Protein AF-A0A5P0JLD0-F1 (afdb_monomer_lite)

Structure (mmCIF, N/CA/C/O backbone):
data_AF-A0A5P0JLD0-F1
#
_entry.id   AF-A0A5P0JLD0-F1
#
loop_
_atom_site.group_PDB
_atom_site.id
_atom_site.type_symbol
_atom_site.label_atom_id
_atom_site.label_alt_id
_atom_site.label_comp_id
_atom_site.label_asym_id
_atom_site.label_entity_id
_atom_site.label_seq_id
_atom_site.pdbx_PDB_ins_code
_atom_site.Cartn_x
_atom_site.Cartn_y
_atom_site.Cartn_z
_atom_site.occupancy
_atom_site.B_iso_or_equiv
_atom_site.auth_seq_id
_atom_site.auth_comp_id
_atom_site.auth_asym_id
_atom_site.auth_atom_id
_atom_site.pdbx_PDB_model_num
ATOM 1 N N . PRO A 1 1 ? -20.109 -8.676 16.505 1.00 53.91 1 PRO A N 1
ATOM 2 C CA . PRO A 1 1 ? -20.838 -9.311 15.376 1.00 53.91 1 PRO A CA 1
ATOM 3 C C . PRO A 1 1 ? -20.136 -9.001 14.039 1.00 53.91 1 PRO A C 1
ATOM 5 O O . PRO A 1 1 ? -19.511 -7.952 13.950 1.00 53.91 1 PRO A O 1
ATOM 8 N N . ASN A 1 2 ? -20.223 -9.902 13.047 1.00 63.25 2 ASN A N 1
ATOM 9 C CA . ASN A 1 2 ? -19.545 -9.870 11.729 1.00 63.25 2 ASN A CA 1
ATOM 10 C C . ASN A 1 2 ? -18.059 -10.296 11.652 1.00 63.25 2 ASN A C 1
ATOM 12 O O . ASN A 1 2 ? -17.361 -9.911 10.720 1.00 63.25 2 ASN A O 1
ATOM 16 N N . LEU A 1 3 ? -17.576 -11.166 12.550 1.00 79.81 3 LEU A N 1
ATOM 17 C CA . LEU A 1 3 ? -16.223 -11.746 12.441 1.00 79.81 3 LEU A CA 1
ATOM 18 C C . LEU A 1 3 ? -16.033 -12.534 11.129 1.00 79.81 3 LEU A C 1
ATOM 20 O O . LEU A 1 3 ? -15.032 -12.358 10.447 1.00 79.81 3 LEU A O 1
ATOM 24 N N . THR A 1 4 ? -17.021 -13.338 10.727 1.00 89.19 4 THR A N 1
ATOM 25 C CA . THR A 1 4 ? -17.003 -14.077 9.452 1.00 89.19 4 THR A CA 1
ATOM 26 C C . THR A 1 4 ? -16.931 -13.148 8.241 1.00 89.19 4 THR A C 1
ATOM 28 O O . THR A 1 4 ? -16.183 -13.414 7.305 1.00 89.19 4 THR A O 1
ATOM 31 N N . LEU A 1 5 ? -17.664 -12.030 8.270 1.00 86.19 5 LEU A N 1
ATOM 32 C CA . LEU A 1 5 ? -17.615 -11.019 7.214 1.00 86.19 5 LEU A CA 1
ATOM 33 C C . LEU A 1 5 ? -16.246 -10.325 7.179 1.00 86.19 5 LEU A C 1
ATOM 35 O O . LEU A 1 5 ? -15.689 -10.142 6.102 1.00 86.19 5 LEU A O 1
ATOM 39 N N . ALA A 1 6 ?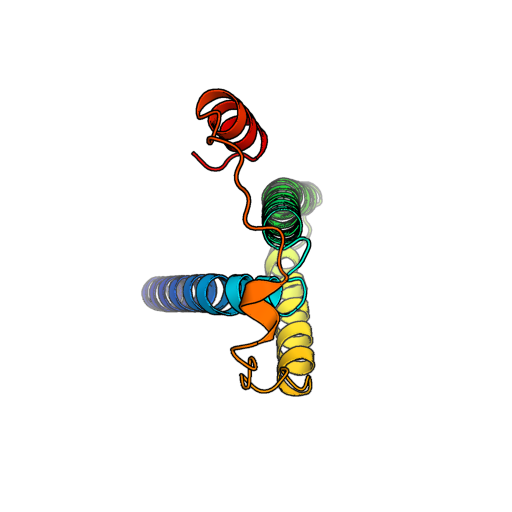 -15.676 -9.992 8.342 1.00 86.62 6 ALA A N 1
ATOM 40 C CA . ALA A 1 6 ? -14.334 -9.422 8.438 1.00 86.62 6 ALA A CA 1
ATOM 41 C C . ALA A 1 6 ? -13.263 -10.384 7.897 1.00 86.62 6 ALA A C 1
ATOM 43 O O . ALA A 1 6 ? -12.391 -9.957 7.146 1.00 86.62 6 ALA A O 1
ATOM 44 N N . TYR A 1 7 ? -13.364 -11.682 8.203 1.00 89.56 7 TYR A N 1
ATOM 45 C CA . TYR A 1 7 ? -12.486 -12.705 7.630 1.00 89.56 7 TYR A CA 1
ATOM 46 C C . TYR A 1 7 ? -12.635 -12.814 6.112 1.00 89.56 7 TYR A C 1
ATOM 48 O O . TYR A 1 7 ? -11.630 -12.833 5.407 1.00 89.56 7 TYR A O 1
ATOM 56 N N . GLY A 1 8 ? -13.869 -12.842 5.599 1.00 91.25 8 GLY A N 1
ATOM 57 C CA . GLY A 1 8 ? -14.116 -12.867 4.156 1.00 91.25 8 GLY A CA 1
ATOM 58 C C . GLY A 1 8 ? -13.500 -11.657 3.448 1.00 91.25 8 GLY A C 1
ATOM 59 O O . GLY A 1 8 ? -12.806 -11.810 2.447 1.00 91.25 8 GLY A O 1
ATOM 60 N N . LEU A 1 9 ? -13.674 -10.460 4.015 1.00 88.06 9 LEU A N 1
ATOM 61 C CA . LEU A 1 9 ? -13.065 -9.235 3.496 1.00 88.06 9 LEU A CA 1
ATOM 62 C C . LEU A 1 9 ? -11.533 -9.277 3.559 1.00 88.06 9 LEU A C 1
ATOM 64 O O . LEU A 1 9 ? -10.888 -8.889 2.590 1.00 88.06 9 LEU A O 1
ATOM 68 N N . ALA A 1 10 ? -10.947 -9.783 4.647 1.00 89.06 10 ALA A N 1
ATOM 69 C CA . ALA A 1 10 ? -9.497 -9.919 4.776 1.00 89.06 10 ALA A CA 1
ATOM 70 C C . ALA A 1 10 ? -8.906 -10.849 3.702 1.00 89.06 10 ALA A C 1
ATOM 72 O O . ALA A 1 10 ? -7.881 -10.520 3.106 1.00 89.06 10 ALA A O 1
ATOM 73 N N . VAL A 1 11 ? -9.578 -11.966 3.397 1.00 93.38 11 VAL A N 1
ATOM 74 C CA . VAL A 1 11 ? -9.179 -12.870 2.304 1.00 93.38 11 VAL A CA 1
ATOM 75 C C . VAL A 1 11 ? -9.268 -12.164 0.951 1.00 93.38 11 VAL A C 1
ATOM 77 O O . VAL A 1 11 ? -8.312 -12.214 0.179 1.00 93.38 11 VAL A O 1
ATOM 80 N N . CYS A 1 12 ? -10.366 -11.456 0.671 1.00 90.69 12 CYS A N 1
ATOM 81 C CA . CYS A 1 12 ? -10.517 -10.695 -0.574 1.00 90.69 12 CYS A CA 1
ATOM 82 C C . CYS A 1 12 ? -9.432 -9.623 -0.739 1.00 90.69 12 CYS A C 1
ATOM 84 O O . CYS A 1 12 ? -8.879 -9.477 -1.827 1.00 90.69 12 CYS A O 1
ATOM 86 N N . VAL A 1 13 ? -9.099 -8.899 0.335 1.00 88.94 13 VAL A N 1
ATOM 87 C CA . VAL A 1 13 ? -8.009 -7.912 0.338 1.00 88.94 13 VAL A CA 1
ATOM 88 C C . VA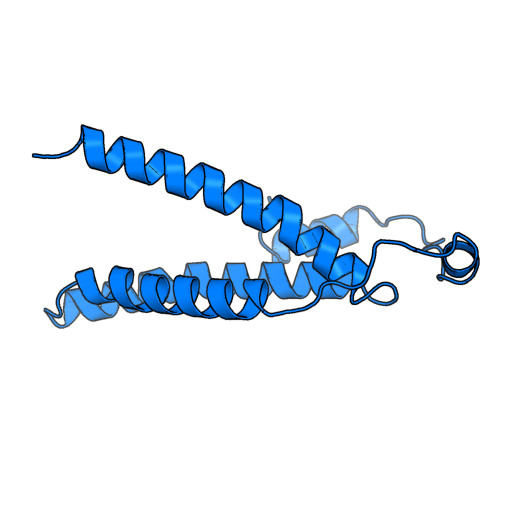L A 1 13 ? -6.665 -8.588 0.068 1.00 88.94 13 VAL A C 1
ATOM 90 O O . VAL A 1 13 ? -5.888 -8.075 -0.733 1.00 88.94 13 VAL A O 1
ATOM 93 N N . GLY A 1 14 ? -6.407 -9.756 0.664 1.00 89.00 14 GLY A N 1
ATOM 94 C CA . GLY A 1 14 ? -5.201 -10.542 0.389 1.00 89.00 14 GLY A CA 1
ATOM 95 C C . GLY A 1 14 ? -5.077 -10.928 -1.087 1.00 89.00 14 GLY A C 1
ATOM 96 O O . GLY A 1 14 ? -4.046 -10.671 -1.704 1.00 89.00 14 GLY A O 1
ATOM 97 N N . ILE A 1 15 ? -6.154 -11.460 -1.676 1.00 92.50 15 ILE A N 1
ATOM 98 C CA . ILE A 1 15 ? -6.204 -11.826 -3.102 1.00 92.50 15 ILE A CA 1
ATOM 99 C C . ILE A 1 15 ? -5.970 -10.595 -3.989 1.00 92.50 15 ILE A C 1
ATOM 101 O O . ILE A 1 15 ? -5.183 -10.658 -4.934 1.00 92.50 15 ILE A O 1
ATOM 105 N N . ALA A 1 16 ? -6.622 -9.471 -3.682 1.00 88.81 16 ALA A N 1
ATOM 106 C CA . ALA A 1 16 ? -6.471 -8.235 -4.442 1.00 88.81 16 ALA A CA 1
ATOM 107 C C . ALA A 1 16 ? -5.036 -7.692 -4.385 1.00 88.81 16 ALA A C 1
ATOM 109 O O . ALA A 1 16 ? -4.507 -7.269 -5.411 1.00 88.81 16 ALA A O 1
ATOM 110 N N . ASN A 1 17 ? -4.392 -7.746 -3.215 1.00 88.81 17 ASN A N 1
ATOM 111 C CA . ASN A 1 17 ? -3.019 -7.276 -3.054 1.00 88.81 17 ASN A CA 1
ATOM 112 C C . ASN A 1 17 ? -2.039 -8.136 -3.869 1.00 88.81 17 ASN A C 1
ATOM 114 O O . ASN A 1 17 ? -1.229 -7.609 -4.625 1.00 88.81 17 ASN A O 1
ATOM 118 N N . SER A 1 18 ? -2.195 -9.465 -3.828 1.00 88.88 18 SER A N 1
ATOM 119 C CA . SER A 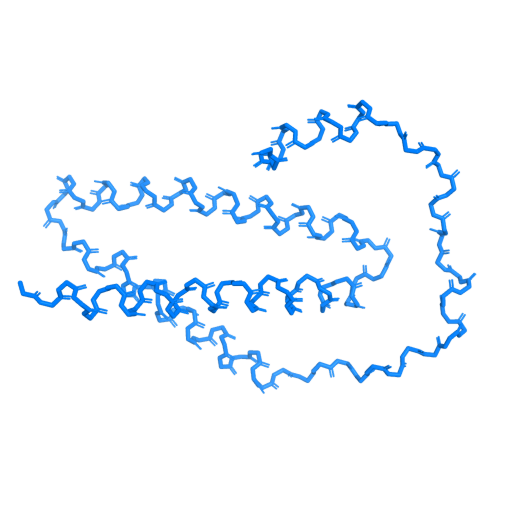1 18 ? -1.397 -10.374 -4.661 1.00 88.88 18 SER A CA 1
ATOM 120 C C . SER A 1 18 ? -1.609 -10.147 -6.159 1.00 88.88 18 SER A C 1
ATOM 122 O O . SER A 1 18 ? -0.642 -10.174 -6.921 1.00 88.88 18 SER A O 1
ATOM 124 N N . ALA A 1 19 ? -2.849 -9.913 -6.598 1.00 86.94 19 ALA A N 1
ATOM 125 C CA . ALA A 1 19 ? -3.146 -9.614 -7.998 1.00 86.94 19 ALA A CA 1
ATOM 126 C C . ALA A 1 19 ? -2.502 -8.291 -8.449 1.00 86.94 19 ALA A C 1
ATOM 128 O O . ALA A 1 19 ? -1.950 -8.223 -9.548 1.00 86.94 19 ALA A O 1
ATOM 129 N N . LEU A 1 20 ? -2.532 -7.264 -7.594 1.00 87.50 20 LEU A N 1
ATOM 130 C CA . LEU A 1 20 ? -1.933 -5.960 -7.872 1.00 87.50 20 LEU A CA 1
ATOM 131 C C . LEU A 1 20 ? -0.410 -6.048 -7.960 1.00 87.50 20 LEU A C 1
ATOM 133 O O . LEU A 1 20 ? 0.152 -5.538 -8.923 1.00 87.50 20 LEU A O 1
ATOM 137 N N . ASP A 1 21 ? 0.252 -6.729 -7.026 1.00 87.06 21 ASP A N 1
ATOM 138 C CA . ASP A 1 21 ? 1.702 -6.935 -7.096 1.00 87.06 21 ASP A CA 1
ATOM 139 C C . ASP A 1 21 ? 2.079 -7.760 -8.340 1.00 87.06 21 ASP A C 1
ATOM 141 O O . ASP A 1 21 ? 2.994 -7.405 -9.083 1.00 87.06 21 ASP A O 1
ATOM 145 N N . THR A 1 22 ? 1.322 -8.823 -8.635 1.00 85.25 22 THR A N 1
ATOM 146 C CA . THR A 1 22 ? 1.604 -9.705 -9.781 1.00 85.25 22 THR A CA 1
ATOM 147 C C . THR A 1 22 ? 1.421 -9.002 -11.125 1.00 85.25 22 THR A C 1
ATOM 149 O O . THR A 1 22 ? 2.201 -9.248 -12.037 1.00 85.25 22 THR A O 1
ATOM 152 N N . GLY A 1 23 ? 0.412 -8.139 -11.279 1.00 83.19 23 GLY A N 1
ATOM 153 C CA . GLY A 1 23 ? 0.180 -7.399 -12.526 1.00 83.19 23 GLY A CA 1
ATOM 154 C C . GLY A 1 23 ? 0.958 -6.082 -12.618 1.00 83.19 23 GLY A C 1
ATOM 155 O O . GLY A 1 23 ? 1.397 -5.687 -13.697 1.00 83.19 23 GLY A O 1
ATOM 156 N N . GLY A 1 24 ? 1.151 -5.404 -11.487 1.00 84.06 24 GLY A N 1
ATOM 157 C CA . GLY A 1 24 ? 1.728 -4.065 -11.407 1.00 84.06 24 GLY A CA 1
ATOM 158 C C . GLY A 1 24 ? 3.229 -4.039 -11.666 1.00 84.06 24 GLY A C 1
ATOM 159 O O . GLY A 1 24 ? 3.688 -3.198 -12.441 1.00 84.06 24 GLY A O 1
ATOM 160 N N . TYR A 1 25 ? 4.003 -4.964 -11.080 1.00 84.44 25 TYR A N 1
ATOM 161 C CA . TYR A 1 25 ? 5.451 -4.983 -11.314 1.00 84.44 25 TYR A CA 1
ATOM 162 C C . TYR A 1 25 ? 5.803 -5.303 -12.775 1.00 84.44 25 TYR A C 1
ATOM 164 O O . TYR A 1 25 ? 6.573 -4.533 -13.344 1.00 84.44 25 TYR A O 1
ATOM 172 N N . PRO A 1 26 ? 5.244 -6.338 -13.437 1.00 84.19 26 PRO A N 1
ATOM 173 C CA . PRO A 1 26 ? 5.544 -6.600 -14.846 1.00 84.19 26 PRO A CA 1
ATOM 174 C C . PRO A 1 26 ? 5.147 -5.448 -15.769 1.00 84.19 26 PRO A C 1
ATOM 176 O O . PRO A 1 26 ? 5.947 -5.054 -16.612 1.00 84.19 26 PRO A O 1
ATOM 179 N N . ALA A 1 27 ? 3.970 -4.847 -15.563 1.00 82.12 27 ALA A N 1
ATOM 180 C CA . ALA A 1 27 ? 3.543 -3.689 -16.347 1.00 82.12 27 ALA A CA 1
ATOM 181 C C . ALA A 1 27 ? 4.505 -2.497 -16.175 1.00 82.12 27 ALA A C 1
ATOM 183 O O . ALA A 1 27 ? 4.816 -1.798 -17.140 1.00 82.12 27 ALA A O 1
ATOM 184 N N . LEU A 1 28 ? 5.032 -2.284 -14.964 1.00 82.06 28 LEU A N 1
ATOM 185 C CA . LEU A 1 28 ? 6.041 -1.257 -14.703 1.00 82.06 28 LEU A CA 1
ATOM 186 C C . LEU A 1 28 ? 7.368 -1.571 -15.407 1.00 82.06 28 LEU A C 1
ATOM 188 O O . LEU A 1 28 ? 7.976 -0.676 -15.995 1.00 82.06 28 LEU A O 1
ATOM 192 N N . MET A 1 29 ? 7.810 -2.831 -15.362 1.00 81.44 29 MET A N 1
ATOM 193 C CA . MET A 1 29 ? 9.024 -3.277 -16.050 1.00 81.44 29 MET A CA 1
ATOM 194 C C . MET A 1 29 ? 8.909 -3.107 -17.572 1.00 81.44 29 MET A C 1
ATOM 196 O O . MET A 1 29 ? 9.886 -2.725 -18.213 1.00 81.44 29 MET A O 1
ATOM 200 N N . GLU A 1 30 ? 7.718 -3.334 -18.132 1.00 78.25 30 GLU A N 1
ATOM 201 C CA . GLU A 1 30 ? 7.413 -3.124 -19.552 1.00 78.25 30 GLU A CA 1
ATOM 202 C C . GLU A 1 30 ? 7.388 -1.633 -19.926 1.00 78.25 30 GLU A C 1
ATOM 204 O O . GLU A 1 30 ? 7.912 -1.248 -20.970 1.00 78.25 30 GLU A O 1
ATOM 209 N N . CYS A 1 31 ? 6.864 -0.767 -19.052 1.00 77.12 31 CYS A N 1
ATOM 210 C CA . CYS A 1 31 ? 6.893 0.685 -19.259 1.00 77.12 31 CYS A CA 1
ATOM 211 C C . CYS A 1 31 ? 8.310 1.283 -19.154 1.00 77.12 31 CYS A C 1
ATOM 213 O O . CYS A 1 31 ? 8.595 2.302 -19.786 1.00 77.12 31 CYS A O 1
ATOM 215 N N . PHE A 1 32 ? 9.204 0.669 -18.367 1.00 79.31 32 PHE A N 1
ATOM 216 C CA . PHE A 1 32 ? 10.557 1.172 -18.094 1.00 79.31 32 PHE A CA 1
ATOM 217 C C . PHE A 1 32 ? 11.660 0.124 -18.359 1.00 79.31 32 PHE A C 1
ATOM 219 O O . PHE A 1 32 ? 12.425 -0.208 -17.450 1.00 79.31 32 PHE A O 1
ATOM 226 N N . PRO A 1 33 ? 11.849 -0.358 -19.602 1.00 71.12 33 PRO A N 1
ATOM 227 C CA . PRO A 1 33 ? 12.745 -1.485 -19.886 1.00 71.12 33 PRO A CA 1
ATOM 228 C C . PRO A 1 33 ? 14.230 -1.178 -19.619 1.00 71.12 33 PRO A C 1
ATOM 230 O O . PRO A 1 33 ? 14.978 -2.051 -19.187 1.00 71.12 33 PRO A O 1
ATOM 233 N N . LYS A 1 34 ? 14.668 0.077 -19.801 1.00 71.31 34 LYS A N 1
ATOM 234 C CA . LYS A 1 34 ? 16.059 0.507 -19.545 1.00 71.31 34 LYS A CA 1
ATOM 235 C C . LYS A 1 34 ? 16.390 0.707 -18.058 1.00 71.31 34 LYS A C 1
ATOM 237 O O . LYS A 1 34 ? 17.563 0.756 -17.708 1.00 71.31 34 LYS A O 1
ATOM 242 N N . ALA A 1 35 ? 15.381 0.842 -17.196 1.00 75.81 35 ALA A N 1
ATOM 243 C CA . ALA A 1 35 ? 15.540 1.139 -15.767 1.00 75.81 35 ALA A CA 1
ATOM 244 C C . ALA A 1 35 ? 14.596 0.295 -14.888 1.00 75.81 35 ALA A C 1
ATOM 246 O O . ALA A 1 35 ? 14.176 0.725 -13.814 1.00 75.81 35 ALA A O 1
ATOM 247 N N . SER A 1 36 ? 14.266 -0.913 -15.351 1.00 75.75 36 SER A N 1
ATOM 248 C CA . SER A 1 36 ? 13.251 -1.793 -14.760 1.00 75.75 36 SER A CA 1
ATOM 249 C C . SER A 1 36 ? 13.542 -2.119 -13.286 1.00 75.75 36 SER A C 1
ATOM 251 O O . SER A 1 36 ? 12.676 -1.949 -12.426 1.00 75.75 36 SER A O 1
ATOM 253 N N . GLY A 1 37 ? 14.794 -2.461 -12.954 1.00 76.12 37 GLY A N 1
ATOM 254 C CA . GLY A 1 37 ? 15.204 -2.728 -11.570 1.00 76.12 37 GLY A CA 1
ATOM 255 C C . GLY A 1 37 ? 15.051 -1.513 -10.648 1.00 76.12 37 GLY A C 1
ATOM 256 O O . GLY A 1 37 ? 14.499 -1.627 -9.556 1.00 76.12 37 GLY A O 1
ATOM 257 N N . SER A 1 38 ? 15.472 -0.327 -11.099 1.00 78.81 38 SER A N 1
ATOM 258 C CA . SER A 1 38 ? 15.362 0.912 -10.318 1.00 78.81 38 SER A CA 1
ATOM 259 C C . SER A 1 38 ? 13.910 1.342 -10.102 1.00 78.81 38 SER A C 1
ATOM 261 O O . SER A 1 38 ? 13.569 1.788 -9.008 1.00 78.81 38 SER A O 1
ATOM 263 N N . ALA A 1 39 ? 13.045 1.176 -11.109 1.00 81.69 39 ALA A N 1
ATOM 264 C CA . ALA A 1 39 ? 11.622 1.498 -11.006 1.00 81.69 39 ALA A CA 1
ATOM 265 C C . ALA A 1 39 ? 10.916 0.620 -9.959 1.00 81.69 39 ALA A C 1
ATOM 267 O O . ALA A 1 39 ? 10.167 1.127 -9.125 1.00 81.69 39 ALA A O 1
ATOM 268 N N . VAL A 1 40 ? 11.206 -0.683 -9.942 1.00 84.25 40 VAL A N 1
ATOM 269 C CA . VAL A 1 40 ? 10.631 -1.616 -8.959 1.00 84.25 40 VAL A CA 1
ATOM 270 C C . VAL A 1 40 ? 11.130 -1.329 -7.545 1.00 84.25 40 VAL A C 1
ATOM 272 O O . VAL A 1 40 ? 10.334 -1.320 -6.606 1.00 84.25 40 VAL A O 1
ATOM 275 N N . ILE A 1 41 ? 12.426 -1.052 -7.380 1.00 86.12 41 ILE A N 1
ATOM 276 C CA . ILE A 1 41 ? 13.001 -0.674 -6.082 1.00 86.12 41 ILE A CA 1
ATOM 277 C C . ILE A 1 41 ? 12.356 0.616 -5.558 1.00 86.12 41 ILE A C 1
ATOM 279 O O . ILE A 1 41 ? 11.984 0.680 -4.387 1.00 86.12 41 ILE A O 1
ATOM 283 N N . LEU A 1 42 ? 12.158 1.619 -6.421 1.00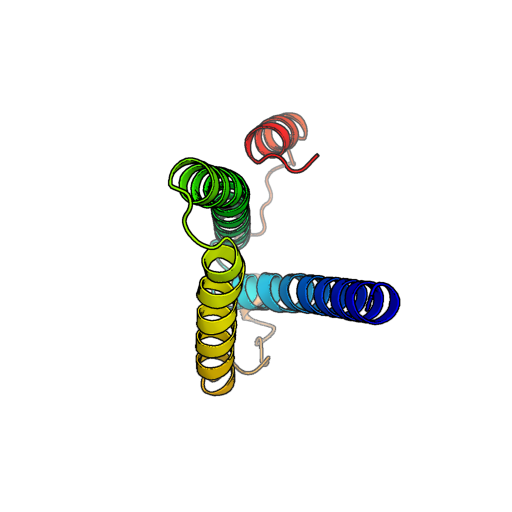 87.75 42 LEU A N 1
ATOM 284 C CA . LEU A 1 42 ? 11.481 2.864 -6.055 1.00 87.75 42 LEU A CA 1
ATOM 285 C C . LEU A 1 42 ? 10.042 2.607 -5.590 1.00 87.75 42 LEU A C 1
ATOM 287 O O . LEU A 1 42 ? 9.640 3.126 -4.551 1.00 87.75 42 LEU A O 1
ATOM 291 N N . VAL A 1 43 ? 9.276 1.785 -6.316 1.00 88.50 43 VAL A N 1
ATOM 292 C CA . VAL A 1 43 ? 7.903 1.435 -5.917 1.00 88.50 43 VAL A CA 1
ATOM 293 C C . VAL A 1 43 ? 7.892 0.727 -4.566 1.00 88.50 43 VAL A C 1
ATOM 295 O O . VAL A 1 43 ? 7.132 1.128 -3.688 1.00 88.50 43 VAL A O 1
ATOM 298 N N . LYS A 1 44 ? 8.779 -0.249 -4.341 1.00 87.38 44 LYS A N 1
ATOM 299 C CA . LYS A 1 44 ? 8.899 -0.914 -3.034 1.00 87.38 44 LYS A CA 1
ATOM 300 C C . LYS A 1 44 ? 9.276 0.059 -1.917 1.00 87.38 44 LYS A C 1
ATOM 302 O O . LYS A 1 44 ? 8.716 -0.025 -0.829 1.00 87.38 44 LYS A O 1
ATOM 307 N N . ALA A 1 45 ? 10.164 1.016 -2.185 1.00 90.06 45 ALA A N 1
ATOM 308 C CA . ALA A 1 45 ? 10.518 2.058 -1.225 1.00 90.06 45 ALA A CA 1
ATOM 309 C C . ALA A 1 45 ? 9.320 2.957 -0.882 1.00 90.06 45 ALA A C 1
ATOM 311 O O . ALA A 1 45 ? 9.112 3.282 0.284 1.00 90.06 45 ALA A O 1
ATOM 312 N N . MET A 1 46 ? 8.498 3.318 -1.873 1.00 88.31 46 MET A N 1
ATOM 313 C CA . MET A 1 46 ? 7.280 4.107 -1.659 1.00 88.31 46 MET A CA 1
ATOM 314 C C . MET A 1 46 ? 6.207 3.324 -0.896 1.00 88.31 46 MET A C 1
ATOM 316 O O . MET A 1 46 ? 5.585 3.876 0.011 1.00 88.31 46 MET A O 1
ATOM 320 N N . VAL A 1 47 ? 6.024 2.035 -1.199 1.00 89.50 47 VAL A N 1
ATOM 321 C CA . VAL A 1 47 ? 5.151 1.142 -0.416 1.00 89.50 47 VAL A CA 1
ATOM 322 C C . VAL A 1 47 ? 5.651 1.065 1.025 1.00 89.50 47 VAL A C 1
ATOM 324 O O . VAL A 1 47 ? 4.859 1.220 1.954 1.00 89.50 47 VAL A O 1
ATOM 327 N N . SER A 1 48 ? 6.968 0.920 1.213 1.00 88.31 48 SER A N 1
ATOM 328 C CA . SER A 1 48 ? 7.589 0.879 2.537 1.00 88.31 48 SER A CA 1
ATOM 329 C C . SER A 1 48 ? 7.396 2.181 3.325 1.00 88.31 48 SER A C 1
ATOM 331 O O . SER A 1 48 ? 7.063 2.185 4.510 1.00 88.31 48 SER A O 1
ATOM 333 N N . PHE A 1 49 ? 7.516 3.316 2.644 1.00 90.31 49 PHE A N 1
ATOM 334 C CA . PHE A 1 49 ? 7.228 4.618 3.229 1.00 90.31 49 PHE A CA 1
ATOM 335 C C . PHE A 1 49 ? 5.750 4.744 3.635 1.00 90.31 49 PHE A C 1
ATOM 337 O O . PHE A 1 49 ? 5.444 5.193 4.741 1.00 90.31 49 PHE A O 1
ATOM 344 N N . GLY A 1 50 ? 4.830 4.281 2.783 1.00 88.69 50 GLY A N 1
ATOM 345 C CA . GLY A 1 50 ? 3.394 4.268 3.055 1.00 88.69 50 GLY A CA 1
ATOM 346 C C . GLY A 1 50 ? 3.011 3.416 4.268 1.00 88.69 50 GLY A C 1
ATOM 347 O O . GLY A 1 50 ? 2.263 3.892 5.123 1.00 88.69 50 GLY A O 1
ATOM 348 N N . GLN A 1 51 ? 3.557 2.200 4.398 1.00 88.94 51 GLN A N 1
ATOM 349 C CA . GLN A 1 51 ? 3.288 1.330 5.558 1.00 88.94 51 GLN A CA 1
ATOM 350 C C . GLN A 1 51 ? 3.825 1.898 6.874 1.00 88.94 51 GLN A C 1
ATOM 352 O O . GLN A 1 51 ? 3.268 1.593 7.921 1.00 88.94 51 GLN A O 1
ATOM 357 N N . MET A 1 52 ? 4.875 2.724 6.845 1.00 90.31 52 MET A N 1
ATOM 358 C CA . MET A 1 52 ? 5.375 3.412 8.038 1.00 90.31 52 MET A CA 1
ATOM 359 C C . MET A 1 52 ? 4.515 4.637 8.365 1.00 90.31 52 MET A C 1
ATOM 361 O O . MET A 1 52 ? 4.187 4.890 9.523 1.00 90.31 52 MET A O 1
ATOM 365 N N . PHE A 1 53 ? 4.124 5.396 7.341 1.00 89.81 53 PHE A N 1
ATOM 366 C CA . PHE A 1 53 ? 3.337 6.615 7.502 1.00 89.81 53 PHE A CA 1
ATOM 367 C C . PHE A 1 53 ? 1.902 6.341 7.968 1.00 89.81 53 PHE A C 1
ATOM 369 O O . PHE A 1 53 ? 1.374 7.052 8.823 1.00 89.81 53 PHE A O 1
ATOM 376 N N . TYR A 1 54 ? 1.281 5.282 7.451 1.00 87.88 54 TYR A N 1
ATOM 377 C CA . TYR A 1 54 ? -0.097 4.914 7.761 1.00 87.88 54 TYR A CA 1
ATOM 378 C C . TYR A 1 54 ? -0.384 4.712 9.265 1.00 87.88 54 TYR A C 1
ATOM 380 O O . TYR A 1 54 ? -1.288 5.374 9.781 1.00 87.88 54 TYR A O 1
ATOM 388 N N . PRO A 1 55 ? 0.358 3.876 10.021 1.00 88.50 55 PRO A N 1
ATOM 389 C CA . PRO A 1 55 ? 0.125 3.694 11.451 1.00 88.50 55 PRO A CA 1
ATOM 390 C C . PRO A 1 55 ? 0.401 4.968 12.255 1.00 88.50 55 PRO A C 1
ATOM 392 O O . PRO A 1 55 ? -0.295 5.209 13.239 1.00 88.50 55 PRO A O 1
ATOM 395 N N . MET A 1 56 ? 1.346 5.817 11.831 1.00 89.38 56 MET A N 1
ATOM 396 C CA . MET A 1 56 ? 1.555 7.126 12.462 1.00 89.38 56 MET A CA 1
ATOM 397 C C . MET A 1 56 ? 0.324 8.026 12.297 1.00 89.38 56 MET A C 1
ATOM 399 O O . MET A 1 56 ? -0.128 8.632 13.269 1.00 89.38 56 MET A O 1
ATOM 403 N N . LEU A 1 57 ? -0.258 8.063 11.095 1.00 88.12 57 LEU A N 1
ATOM 404 C CA . LEU A 1 57 ? -1.465 8.836 10.810 1.00 88.12 57 LEU A CA 1
ATOM 405 C C . LEU A 1 57 ? -2.670 8.311 11.602 1.00 88.12 57 LEU A C 1
ATOM 407 O O . LEU A 1 57 ? -3.348 9.089 12.268 1.00 88.12 57 LEU A O 1
ATOM 411 N N . VAL A 1 58 ? -2.902 6.996 11.605 1.00 88.12 58 VAL A N 1
ATOM 412 C CA . VAL A 1 58 ? -4.000 6.381 12.372 1.00 88.12 58 VAL A CA 1
ATOM 413 C C . VAL A 1 58 ? -3.824 6.602 13.879 1.00 88.12 58 VAL A C 1
ATOM 415 O O . VAL A 1 58 ? -4.792 6.930 14.567 1.00 88.12 58 VAL A O 1
ATOM 418 N N . SER A 1 59 ? -2.596 6.489 14.394 1.00 88.00 59 SER A N 1
ATOM 419 C CA . SER A 1 59 ? -2.280 6.753 15.803 1.00 88.00 59 SER A CA 1
ATOM 420 C C . SER A 1 59 ? -2.574 8.206 16.190 1.00 88.00 59 SER A C 1
ATOM 422 O O . SER A 1 59 ? -3.234 8.462 17.198 1.00 88.00 59 SER A O 1
ATOM 424 N N . TYR A 1 60 ? -2.190 9.169 15.346 1.00 87.56 60 TYR A N 1
ATOM 425 C CA . TYR A 1 60 ? -2.523 10.579 15.554 1.00 87.56 60 TYR A CA 1
ATOM 426 C C . TYR A 1 60 ? -4.040 10.818 15.600 1.00 87.56 60 TYR A C 1
ATOM 428 O O . TYR A 1 60 ? -4.525 11.558 16.458 1.00 87.56 60 TYR A O 1
ATOM 436 N N . MET A 1 61 ? -4.814 10.174 14.723 1.00 86.56 61 MET A N 1
ATOM 437 C CA . MET A 1 61 ? -6.278 10.299 14.727 1.00 86.56 61 MET A CA 1
ATOM 438 C C . MET A 1 61 ? -6.896 9.758 16.018 1.00 86.56 61 MET A C 1
ATOM 440 O O . MET A 1 61 ? -7.789 10.394 16.578 1.00 86.56 61 MET A O 1
ATOM 444 N N . LEU A 1 62 ? -6.379 8.633 16.521 1.00 86.88 62 LEU A N 1
ATOM 445 C CA . LEU A 1 62 ? -6.829 8.033 17.775 1.00 86.88 62 LEU A CA 1
ATOM 446 C C . LEU A 1 62 ? -6.573 8.959 18.977 1.00 86.88 62 LEU A C 1
ATOM 448 O O . LEU A 1 62 ? -7.466 9.145 19.802 1.00 86.88 62 LEU A O 1
ATOM 452 N N . LEU A 1 63 ? -5.393 9.588 19.050 1.00 87.56 63 LEU A N 1
ATOM 453 C CA . LEU A 1 63 ? -5.025 10.512 20.135 1.00 87.56 63 LEU A CA 1
ATOM 454 C C . LEU A 1 63 ? -5.882 11.787 20.163 1.00 87.56 63 LEU A C 1
ATOM 456 O O . LEU A 1 63 ? -6.141 12.335 21.232 1.00 87.56 63 LEU A O 1
ATOM 460 N N . ASN A 1 64 ? -6.354 12.243 19.003 1.00 86.50 64 ASN A N 1
ATOM 461 C CA . ASN A 1 64 ? -7.201 13.431 18.883 1.00 86.50 64 ASN A CA 1
ATOM 462 C C . ASN A 1 64 ? -8.709 13.119 18.970 1.00 86.50 64 ASN A C 1
ATOM 464 O O . ASN A 1 64 ? -9.524 13.988 18.667 1.00 86.50 64 ASN A O 1
ATOM 468 N N . ASN A 1 65 ? -9.100 11.900 19.374 1.00 81.94 65 ASN A N 1
ATOM 469 C CA . ASN A 1 65 ? -10.496 11.426 19.397 1.00 81.94 65 ASN A CA 1
ATOM 470 C C . ASN A 1 65 ? -11.220 11.545 18.037 1.00 81.94 65 ASN A C 1
ATOM 472 O O . ASN A 1 65 ? -12.447 11.639 17.972 1.00 81.94 65 ASN A O 1
ATOM 476 N N . ILE A 1 66 ? -10.471 11.525 16.932 1.00 81.31 66 ILE A N 1
ATOM 477 C CA . ILE A 1 66 ? -11.026 11.518 15.578 1.00 81.31 66 ILE A CA 1
ATOM 478 C C . ILE A 1 66 ? -11.444 10.084 15.241 1.00 81.31 66 ILE A C 1
ATOM 480 O O . ILE A 1 66 ? -10.779 9.114 15.605 1.00 81.31 66 ILE A O 1
ATOM 484 N N . TRP A 1 67 ? -12.556 9.929 14.524 1.00 85.44 67 TRP A N 1
ATOM 485 C CA . TRP A 1 67 ? -13.054 8.610 14.144 1.00 85.44 67 TRP A CA 1
ATOM 486 C C . TRP A 1 67 ? -12.049 7.852 13.257 1.00 85.44 67 TRP A C 1
ATOM 488 O O . TRP A 1 67 ? -11.728 8.279 12.149 1.00 85.44 67 TRP A O 1
ATOM 498 N N . TYR A 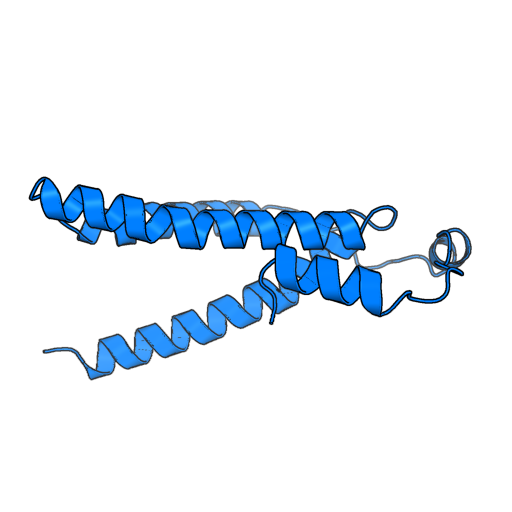1 68 ? -11.588 6.685 13.717 1.00 77.50 68 TYR A N 1
ATOM 499 C CA . TYR A 1 68 ? -10.591 5.859 13.017 1.00 77.50 68 TYR A CA 1
ATOM 500 C C . TYR A 1 68 ? -11.041 5.394 11.622 1.00 77.50 68 TYR A C 1
ATOM 502 O O . TYR A 1 68 ? -10.206 5.063 10.781 1.00 77.50 68 TYR A O 1
ATOM 510 N N . GLY A 1 69 ? -12.352 5.388 11.352 1.00 81.25 69 GLY A N 1
ATOM 511 C CA . GLY A 1 69 ? -12.912 4.987 10.061 1.00 81.25 69 GLY A CA 1
ATOM 512 C C . GLY A 1 69 ? -12.418 5.840 8.891 1.00 81.25 69 GLY A C 1
ATOM 513 O O . GLY A 1 69 ? -12.288 5.328 7.782 1.00 81.25 69 GLY A O 1
ATOM 514 N N . TYR A 1 70 ? -12.037 7.098 9.128 1.00 82.44 70 TYR A N 1
ATOM 515 C CA . TYR A 1 70 ? -11.419 7.946 8.103 1.00 82.44 70 TYR A CA 1
ATOM 516 C C . TYR A 1 70 ? -10.086 7.383 7.589 1.00 82.44 70 TYR A C 1
ATOM 518 O O . TYR A 1 70 ? -9.808 7.492 6.395 1.00 82.44 70 TYR A O 1
ATOM 526 N N . GLY A 1 71 ? -9.307 6.722 8.453 1.00 83.38 71 GLY A N 1
ATOM 527 C CA . GLY A 1 71 ? -8.067 6.049 8.064 1.00 83.38 71 GLY A CA 1
ATOM 528 C C . GLY A 1 71 ? -8.295 4.910 7.070 1.00 83.38 71 GLY A C 1
ATOM 529 O O . GLY A 1 71 ? -7.417 4.633 6.270 1.00 83.38 71 GLY A O 1
ATOM 530 N N . LEU A 1 72 ? -9.488 4.307 7.052 1.00 83.12 72 LEU A N 1
ATOM 531 C CA . LEU A 1 72 ? -9.853 3.238 6.119 1.00 83.12 72 LEU A CA 1
ATOM 532 C C . LEU A 1 72 ? -10.599 3.765 4.879 1.00 83.12 72 LEU A C 1
ATOM 534 O O . LEU A 1 72 ? -10.347 3.315 3.763 1.00 83.12 72 LEU A O 1
ATOM 538 N N . ILE A 1 73 ? -11.495 4.742 5.055 1.00 87.38 73 ILE A N 1
ATOM 539 C CA . ILE A 1 73 ? -12.323 5.288 3.968 1.00 87.38 73 ILE A CA 1
ATOM 540 C C . ILE A 1 73 ? -11.486 6.087 2.965 1.00 87.38 73 ILE A C 1
ATOM 542 O O . ILE A 1 73 ? -11.650 5.906 1.760 1.00 87.38 73 ILE A O 1
ATOM 546 N N . ILE A 1 74 ? -10.583 6.954 3.435 1.00 87.56 74 ILE A N 1
ATOM 547 C CA . ILE A 1 74 ? -9.779 7.826 2.563 1.00 87.56 74 ILE A CA 1
ATOM 548 C C . ILE A 1 74 ? -8.906 7.015 1.584 1.00 87.56 74 ILE A C 1
ATOM 550 O O . ILE A 1 74 ? -9.043 7.223 0.374 1.00 87.56 74 ILE A O 1
ATOM 554 N N . PRO A 1 75 ? -8.051 6.071 2.033 1.00 87.06 75 PRO A N 1
ATOM 555 C CA . PRO A 1 75 ? -7.272 5.248 1.108 1.00 87.06 75 PRO A CA 1
ATOM 556 C C . PRO A 1 75 ? -8.154 4.324 0.263 1.00 87.06 75 PRO A C 1
ATOM 558 O O . PRO A 1 75 ? -7.819 4.080 -0.892 1.00 87.06 75 PRO A O 1
ATOM 561 N N . GLY A 1 76 ? -9.301 3.866 0.779 1.00 88.56 76 GLY A N 1
ATOM 562 C CA . GLY A 1 76 ? -10.267 3.087 0.001 1.00 88.56 76 GLY A CA 1
ATOM 563 C C . GLY A 1 76 ? -10.832 3.859 -1.198 1.00 88.56 76 GLY A C 1
ATOM 564 O O . GLY A 1 76 ? -10.851 3.340 -2.313 1.00 88.56 76 GLY A O 1
ATOM 565 N N . ILE A 1 77 ? -11.234 5.120 -1.007 1.00 90.31 77 ILE A N 1
ATOM 566 C CA . ILE A 1 77 ? -11.709 5.984 -2.101 1.00 90.31 77 ILE A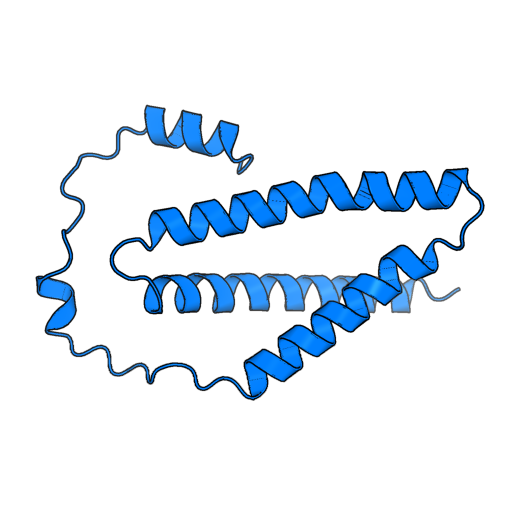 CA 1
ATOM 567 C C . ILE A 1 77 ? -10.582 6.246 -3.104 1.00 90.31 77 ILE A C 1
ATOM 569 O O . ILE A 1 77 ? -10.795 6.133 -4.312 1.00 90.31 77 ILE A O 1
ATOM 573 N N . LEU A 1 78 ? -9.377 6.559 -2.618 1.00 89.56 78 LEU A N 1
ATOM 574 C CA . LEU A 1 78 ? -8.219 6.797 -3.480 1.00 89.56 78 LEU A CA 1
ATOM 575 C C . LEU A 1 78 ? -7.883 5.561 -4.329 1.00 89.56 78 LEU A C 1
ATOM 577 O O . LEU A 1 78 ? -7.631 5.688 -5.525 1.00 89.56 78 LEU A O 1
ATOM 581 N N . PHE A 1 79 ? -7.952 4.366 -3.739 1.00 87.25 79 PHE A N 1
ATOM 582 C CA . PHE A 1 79 ? -7.741 3.100 -4.437 1.00 87.25 79 PHE A CA 1
ATOM 583 C C . PHE A 1 79 ? -8.758 2.882 -5.565 1.00 87.25 79 PHE A C 1
ATOM 585 O O . PHE A 1 79 ? -8.381 2.522 -6.684 1.00 87.25 79 PHE A O 1
ATOM 592 N N . VAL A 1 80 ? -10.042 3.155 -5.308 1.00 88.88 80 VAL A N 1
ATOM 593 C CA . VAL A 1 80 ? -11.095 3.068 -6.333 1.00 88.88 80 VAL A CA 1
ATOM 594 C C . VAL A 1 80 ? -10.841 4.069 -7.462 1.00 88.88 80 VAL A C 1
ATOM 596 O O . VAL A 1 80 ? -10.941 3.699 -8.630 1.00 88.88 80 VAL A O 1
ATOM 599 N N . LEU A 1 81 ? -10.455 5.309 -7.146 1.00 90.50 81 LEU A N 1
ATOM 600 C CA . LEU A 1 81 ? -10.134 6.325 -8.154 1.00 90.50 81 LEU A CA 1
ATOM 601 C C . LEU A 1 81 ? -8.948 5.915 -9.036 1.00 90.50 81 LEU A C 1
ATOM 603 O O . LEU A 1 81 ? -9.051 5.986 -10.260 1.00 90.50 81 LEU A O 1
ATOM 607 N N . ILE A 1 82 ? -7.855 5.436 -8.435 1.00 86.94 82 ILE A N 1
ATOM 608 C CA . ILE A 1 82 ? -6.681 4.942 -9.174 1.00 86.94 82 ILE A CA 1
ATOM 609 C C . ILE A 1 82 ? -7.079 3.769 -10.073 1.00 86.94 82 ILE A C 1
ATOM 611 O O . ILE A 1 82 ? -6.709 3.736 -11.245 1.00 86.94 82 ILE A O 1
ATOM 615 N N . THR A 1 83 ? -7.891 2.842 -9.562 1.00 84.94 83 THR A N 1
ATOM 616 C CA . THR A 1 83 ? -8.386 1.699 -10.340 1.00 84.94 83 THR A CA 1
ATOM 617 C C . THR A 1 83 ? -9.221 2.159 -11.537 1.00 84.94 83 THR A C 1
ATOM 619 O O . THR A 1 83 ? -9.006 1.691 -12.652 1.00 84.94 83 THR A O 1
ATOM 622 N N . LEU A 1 84 ? -10.127 3.125 -11.354 1.00 86.81 84 LEU A N 1
ATOM 623 C CA . LEU A 1 84 ? -10.914 3.699 -12.452 1.00 86.81 84 LEU A CA 1
ATOM 624 C C . LEU A 1 84 ? -10.031 4.384 -13.505 1.00 86.81 84 LEU A C 1
ATOM 626 O O . LEU A 1 84 ? -10.297 4.261 -14.701 1.00 86.81 84 LEU A O 1
ATOM 630 N N . MET A 1 85 ? -8.972 5.079 -13.081 1.00 84.12 85 MET A N 1
ATOM 631 C CA . MET A 1 85 ? -7.998 5.674 -14.000 1.00 84.12 85 MET A CA 1
ATOM 632 C C . MET A 1 85 ? -7.230 4.604 -14.784 1.00 84.12 85 MET A C 1
ATOM 634 O O . MET A 1 85 ? -7.074 4.747 -15.996 1.00 84.12 85 MET A O 1
ATOM 638 N N . LEU A 1 86 ? -6.809 3.517 -14.129 1.00 81.62 86 LEU A N 1
ATOM 639 C CA . LEU A 1 86 ? -6.129 2.394 -14.783 1.00 81.62 86 LEU A CA 1
ATOM 640 C C . LEU A 1 86 ? -7.027 1.679 -15.795 1.00 81.62 86 LEU A C 1
ATOM 642 O O . LEU A 1 86 ? -6.559 1.360 -16.881 1.00 81.62 86 LEU A O 1
ATOM 646 N N . LEU A 1 87 ? -8.317 1.496 -15.495 1.00 80.38 87 LEU A N 1
ATOM 647 C CA . LEU A 1 87 ? -9.273 0.888 -16.432 1.00 80.38 87 LEU A CA 1
ATOM 648 C C . LEU A 1 87 ? -9.463 1.714 -17.714 1.00 80.38 87 LEU A C 1
ATOM 650 O O . LEU A 1 87 ? -9.752 1.150 -18.768 1.00 80.38 87 LEU A O 1
ATOM 654 N N . LYS A 1 88 ? -9.307 3.045 -17.646 1.00 75.94 88 LYS A N 1
ATOM 655 C CA . LYS A 1 88 ? -9.317 3.916 -18.837 1.00 75.94 88 LYS A CA 1
ATOM 656 C C . LYS A 1 88 ? -7.944 4.054 -19.495 1.00 75.94 88 LYS A C 1
ATOM 658 O O . LYS A 1 88 ? -7.869 4.577 -20.607 1.00 75.94 88 LYS A O 1
ATOM 663 N N . SER A 1 89 ? -6.877 3.625 -18.825 1.00 72.00 89 SER A N 1
ATOM 664 C CA . SER A 1 89 ? -5.522 3.687 -19.357 1.00 72.00 89 SER A CA 1
ATOM 665 C C . SER A 1 89 ? -5.302 2.554 -20.355 1.00 72.00 89 SER A C 1
ATOM 667 O O . SER A 1 89 ? -5.649 1.400 -20.111 1.00 72.00 89 SER A O 1
ATOM 669 N N . LYS A 1 90 ? -4.741 2.885 -21.517 1.00 58.84 90 LYS A N 1
ATOM 670 C CA . LYS A 1 90 ? -4.467 1.914 -22.574 1.00 58.84 90 LYS A CA 1
ATOM 671 C C . LYS A 1 90 ? -3.088 1.321 -22.311 1.00 58.84 90 LYS A C 1
ATOM 673 O O . LYS A 1 90 ? -2.083 1.986 -22.548 1.00 58.84 90 LYS A O 1
ATOM 678 N N . PHE A 1 91 ? -3.046 0.097 -21.794 1.00 60.03 91 PHE A N 1
ATOM 679 C CA . PHE A 1 91 ? -1.788 -0.635 -21.672 1.00 60.03 91 PHE A CA 1
ATOM 680 C C . PHE A 1 91 ? -1.186 -0.837 -23.074 1.00 60.03 91 PHE A C 1
ATOM 682 O O . PHE A 1 91 ? -1.942 -1.120 -24.015 1.00 60.03 91 PHE A O 1
ATOM 689 N N . PRO A 1 92 ? 0.133 -0.635 -23.255 1.00 51.38 92 PRO A N 1
ATOM 690 C CA . PRO A 1 92 ? 0.785 -0.923 -24.525 1.00 51.38 92 PRO A CA 1
ATOM 691 C C . PRO A 1 92 ? 0.528 -2.389 -24.892 1.00 51.38 92 PRO A C 1
ATOM 693 O O . PRO A 1 92 ? 0.528 -3.271 -24.038 1.00 51.38 92 PRO A O 1
ATOM 696 N N . SER A 1 93 ? 0.204 -2.646 -26.158 1.00 47.44 93 SER A N 1
ATOM 697 C CA . SER A 1 93 ? -0.023 -4.009 -26.636 1.00 47.44 93 SER A CA 1
ATOM 698 C C . SER A 1 93 ? 1.260 -4.821 -26.477 1.00 47.44 93 SER A C 1
ATOM 700 O O . SER A 1 93 ? 2.299 -4.356 -26.939 1.00 47.44 93 SER A O 1
ATOM 702 N N . GLN A 1 94 ? 1.153 -6.042 -25.940 1.00 52.47 94 GLN A N 1
ATOM 703 C CA . GLN A 1 94 ? 2.226 -7.034 -25.727 1.00 52.47 94 GLN A CA 1
ATOM 704 C C . GLN A 1 94 ? 2.969 -7.491 -27.005 1.00 52.47 94 GLN A C 1
ATOM 706 O O . GLN A 1 94 ? 3.606 -8.544 -27.024 1.00 52.47 94 GLN A O 1
ATOM 711 N N . LEU A 1 95 ? 2.906 -6.731 -28.097 1.00 48.28 95 LEU A N 1
ATOM 712 C CA . LEU A 1 95 ? 3.763 -6.905 -29.260 1.00 48.28 95 LEU A CA 1
ATOM 713 C C . LEU A 1 95 ? 5.135 -6.305 -28.942 1.00 48.28 95 LEU A C 1
ATOM 715 O O . LEU A 1 95 ? 5.546 -5.298 -29.514 1.00 48.28 95 LEU A O 1
ATOM 719 N N . VAL A 1 96 ? 5.837 -6.919 -27.988 1.00 49.38 96 VAL A N 1
ATOM 720 C CA . VAL A 1 96 ? 7.280 -6.742 -27.875 1.00 49.38 96 VAL A CA 1
ATOM 721 C C . VAL A 1 96 ? 7.867 -7.444 -29.087 1.00 49.38 96 VAL A C 1
ATOM 723 O O . VAL A 1 96 ? 7.978 -8.668 -29.141 1.00 49.38 96 VAL A O 1
ATOM 726 N N . ASP A 1 97 ? 8.171 -6.643 -30.098 1.00 45.41 97 ASP A N 1
ATOM 727 C CA . ASP A 1 97 ? 8.999 -7.030 -31.222 1.00 45.41 97 ASP A CA 1
ATOM 728 C C . ASP A 1 97 ? 10.282 -7.654 -30.647 1.00 45.41 97 ASP A C 1
ATOM 730 O O . ASP A 1 97 ? 11.040 -6.998 -29.925 1.00 45.41 97 ASP A O 1
ATOM 734 N N . ALA A 1 98 ? 10.509 -8.944 -30.912 1.00 51.28 98 ALA A N 1
ATOM 735 C CA . ALA A 1 98 ? 11.651 -9.714 -30.402 1.00 51.28 98 ALA A CA 1
ATOM 736 C C . ALA A 1 98 ? 13.023 -9.132 -30.826 1.00 51.28 98 ALA A C 1
ATOM 738 O O . ALA A 1 98 ? 14.076 -9.620 -30.416 1.00 51.28 98 ALA A O 1
ATOM 739 N N . SER A 1 99 ? 13.015 -8.073 -31.637 1.00 46.72 99 SER A N 1
ATOM 740 C CA . SER A 1 99 ? 14.165 -7.273 -32.040 1.00 46.72 99 SER A CA 1
ATOM 741 C C . SER A 1 99 ? 14.671 -6.315 -30.945 1.00 46.72 99 SER A C 1
ATOM 743 O O . SER A 1 99 ? 15.879 -6.114 -30.854 1.00 46.72 99 SER A O 1
ATOM 745 N N . VAL A 1 100 ? 13.817 -5.805 -30.041 1.00 52.12 100 VAL A N 1
ATOM 746 C CA . VAL A 1 100 ? 14.220 -4.828 -28.994 1.00 52.12 100 VAL A CA 1
ATOM 747 C C . VAL A 1 100 ? 14.953 -5.489 -27.815 1.00 52.12 100 VAL A C 1
ATOM 749 O O . VAL A 1 100 ? 15.728 -4.841 -27.110 1.00 52.12 100 VAL A O 1
ATOM 752 N N . THR A 1 101 ? 14.784 -6.800 -27.619 1.00 50.25 101 THR A N 1
ATOM 753 C CA . THR A 1 101 ? 15.504 -7.563 -26.583 1.00 50.25 101 THR A CA 1
ATOM 754 C C . THR A 1 101 ? 17.014 -7.641 -26.845 1.00 50.25 101 THR A C 1
ATOM 756 O O . THR A 1 101 ? 17.778 -7.766 -25.892 1.00 50.25 101 THR A O 1
ATOM 759 N N . ASN A 1 102 ? 17.464 -7.506 -28.098 1.00 46.53 102 ASN A N 1
ATOM 760 C CA . ASN A 1 102 ? 18.889 -7.592 -28.448 1.00 46.53 102 ASN A CA 1
ATOM 761 C C . ASN A 1 102 ? 19.679 -6.292 -28.197 1.00 46.53 102 ASN A C 1
ATOM 763 O O . ASN A 1 102 ? 20.905 -6.313 -28.257 1.00 46.53 102 ASN A O 1
ATOM 767 N N . GLU A 1 103 ? 19.007 -5.176 -27.890 1.00 45.97 103 GLU A N 1
ATOM 768 C CA . GLU A 1 103 ? 19.648 -3.857 -27.712 1.00 45.97 103 GLU A CA 1
ATOM 769 C C . GLU A 1 103 ? 19.590 -3.342 -26.270 1.00 45.97 103 GLU A C 1
ATOM 771 O O . GLU A 1 103 ? 20.103 -2.267 -25.945 1.00 45.97 103 GLU A O 1
ATOM 776 N N . LEU A 1 104 ? 18.956 -4.103 -25.379 1.00 52.78 104 LEU A N 1
ATOM 777 C CA . LEU A 1 104 ? 19.009 -3.813 -23.958 1.00 52.78 104 LEU A CA 1
ATOM 778 C C . LEU A 1 104 ? 20.406 -4.185 -23.451 1.00 52.78 104 LEU A C 1
ATOM 780 O O . LEU A 1 104 ? 20.898 -5.264 -23.782 1.00 52.78 104 LEU A O 1
ATOM 784 N N . PRO A 1 105 ? 21.057 -3.328 -22.642 1.00 45.16 105 PRO A N 1
ATOM 785 C CA . PRO A 1 105 ? 22.308 -3.681 -21.999 1.00 45.16 105 PRO A CA 1
ATOM 786 C C . PRO A 1 105 ? 22.021 -4.857 -21.070 1.00 45.16 105 PRO A C 1
ATOM 788 O O . PRO A 1 105 ? 21.538 -4.694 -19.949 1.00 45.16 105 PRO A O 1
ATOM 791 N N . GLN A 1 106 ? 22.273 -6.062 -21.570 1.00 52.56 106 GLN A N 1
ATOM 792 C CA . GLN A 1 106 ? 22.254 -7.272 -20.782 1.00 52.56 106 GLN A CA 1
ATOM 793 C C . GLN A 1 106 ? 23.255 -7.030 -19.657 1.00 52.56 106 GLN A C 1
ATOM 795 O O . GLN A 1 106 ? 24.433 -6.790 -19.926 1.00 52.56 106 GLN A O 1
ATOM 800 N N . MET A 1 107 ? 22.765 -6.966 -18.413 1.00 47.34 107 MET A N 1
ATOM 801 C CA . MET A 1 107 ? 23.594 -6.741 -17.231 1.00 47.34 107 MET A CA 1
ATOM 802 C C . MET A 1 107 ? 24.594 -7.896 -17.118 1.00 47.34 107 MET A C 1
ATOM 804 O O . MET A 1 107 ? 24.354 -8.906 -16.470 1.00 47.34 107 MET A O 1
ATOM 808 N N . ASN A 1 108 ? 25.730 -7.730 -17.789 1.00 46.44 108 ASN A N 1
ATOM 809 C CA . ASN A 1 108 ? 26.887 -8.614 -17.794 1.00 46.44 108 ASN A CA 1
ATOM 810 C C . ASN A 1 108 ? 27.809 -8.305 -16.602 1.00 46.44 108 ASN A C 1
ATOM 812 O O . ASN A 1 108 ? 29.032 -8.401 -16.685 1.00 46.44 108 ASN A O 1
ATOM 816 N N . SER A 1 109 ? 27.228 -7.873 -15.487 1.00 59.50 109 SER A N 1
ATOM 817 C CA . SER A 1 109 ? 27.968 -7.649 -14.257 1.00 59.50 109 SER A CA 1
ATOM 818 C C . SER A 1 109 ? 27.580 -8.744 -13.291 1.00 59.50 109 SER A C 1
ATOM 820 O O . SER A 1 109 ? 26.410 -8.896 -12.948 1.00 59.50 109 SER A O 1
ATOM 822 N N . LYS A 1 110 ? 28.581 -9.532 -12.890 1.00 47.06 110 LYS A N 1
ATOM 823 C CA . LYS A 1 110 ? 28.435 -10.602 -11.903 1.00 47.06 110 LYS A CA 1
ATOM 824 C C . LYS A 1 110 ? 27.679 -10.046 -10.690 1.00 47.06 110 LYS A C 1
ATOM 826 O O . LYS A 1 110 ? 28.122 -9.024 -10.159 1.00 47.06 110 LYS A O 1
ATOM 831 N N . PRO A 1 111 ? 26.577 -10.676 -10.256 1.00 54.59 111 PRO A N 1
ATOM 832 C CA . PRO A 1 111 ? 25.832 -10.196 -9.106 1.00 54.59 111 PRO A CA 1
ATOM 833 C C . PRO A 1 111 ? 26.756 -10.257 -7.891 1.00 54.59 111 PRO A C 1
ATOM 835 O O . PRO A 1 111 ? 27.191 -11.326 -7.457 1.00 54.59 111 PRO A O 1
ATOM 838 N N . LEU A 1 112 ? 27.128 -9.089 -7.372 1.00 59.72 112 LEU A N 1
ATOM 839 C CA . LEU A 1 112 ? 27.820 -8.982 -6.097 1.00 59.72 112 LEU A CA 1
ATOM 840 C C . LEU A 1 112 ? 26.759 -9.195 -5.023 1.00 59.72 112 LEU A C 1
ATOM 842 O O . LEU A 1 112 ? 26.156 -8.245 -4.533 1.00 59.72 112 LEU A O 1
ATOM 846 N N . VAL A 1 113 ? 26.546 -10.466 -4.681 1.00 64.44 113 VAL A N 1
ATOM 847 C CA . VAL A 1 113 ? 25.541 -10.974 -3.728 1.00 64.44 113 VAL A CA 1
ATOM 848 C C . VAL A 1 113 ? 25.527 -10.183 -2.411 1.00 64.44 113 VAL A C 1
ATOM 850 O O . VAL A 1 113 ? 24.493 -10.025 -1.774 1.00 64.44 113 VAL A O 1
ATOM 853 N N . TRP A 1 114 ? 26.674 -9.625 -2.018 1.00 70.19 114 TRP A N 1
ATOM 854 C CA . TRP A 1 114 ? 26.805 -8.789 -0.827 1.00 70.19 114 TRP A CA 1
ATOM 855 C C . TRP A 1 114 ? 26.189 -7.389 -0.980 1.00 70.19 114 TRP A C 1
ATOM 857 O O . TRP A 1 114 ? 25.563 -6.894 -0.051 1.00 70.19 114 TRP A O 1
ATOM 867 N N . LEU A 1 115 ? 26.313 -6.756 -2.150 1.00 67.69 115 LEU A N 1
ATOM 868 C CA . LEU A 1 115 ? 25.722 -5.440 -2.414 1.00 67.69 115 LEU A CA 1
ATOM 869 C C . LEU A 1 115 ? 24.207 -5.547 -2.638 1.00 67.69 115 LEU A C 1
ATOM 871 O O . LEU A 1 115 ? 23.458 -4.680 -2.190 1.00 67.69 115 LEU A O 1
ATOM 875 N N . GLU A 1 116 ? 23.753 -6.649 -3.242 1.00 64.44 116 GLU A N 1
ATOM 876 C CA . GLU A 1 116 ? 22.330 -7.004 -3.273 1.00 64.44 116 GLU A CA 1
ATOM 877 C C . GLU A 1 116 ? 21.793 -7.294 -1.865 1.00 64.44 116 GLU A C 1
ATOM 879 O O . GLU A 1 116 ? 20.714 -6.815 -1.533 1.00 64.44 116 GLU A O 1
ATOM 884 N N . GLY A 1 117 ? 22.569 -7.973 -1.010 1.00 68.00 117 GLY A N 1
ATOM 885 C CA . GLY A 1 117 ? 22.204 -8.247 0.384 1.00 68.00 117 GLY A CA 1
ATOM 886 C C . GLY A 1 117 ? 22.129 -6.997 1.269 1.00 68.00 117 GLY A C 1
ATOM 887 O O . GLY A 1 117 ? 21.223 -6.857 2.085 1.00 68.00 117 GLY A O 1
ATOM 888 N N . VAL A 1 118 ? 23.041 -6.037 1.101 1.00 71.62 118 VAL A N 1
ATOM 889 C CA . VAL A 1 118 ? 22.979 -4.760 1.837 1.00 71.62 118 VAL A CA 1
ATOM 890 C C . VAL A 1 118 ? 21.819 -3.900 1.327 1.00 71.62 118 VAL A C 1
ATOM 892 O O . VAL A 1 118 ? 21.117 -3.276 2.123 1.00 71.62 118 VAL A O 1
ATOM 895 N N . SER A 1 119 ? 21.566 -3.915 0.016 1.00 60.16 119 SER A N 1
ATOM 896 C CA . SER A 1 119 ? 20.405 -3.255 -0.585 1.00 60.16 119 SER A CA 1
ATOM 897 C C . SER A 1 119 ? 19.087 -3.879 -0.104 1.00 60.16 119 SER A C 1
ATOM 899 O O . SER A 1 119 ? 18.181 -3.149 0.284 1.00 60.16 119 SER A O 1
ATOM 901 N N . SER A 1 120 ? 18.974 -5.210 -0.023 1.00 56.72 120 SER A N 1
ATOM 902 C CA . SER A 1 120 ? 17.754 -5.881 0.453 1.00 56.72 120 SER A CA 1
ATOM 903 C C . SER A 1 120 ? 17.456 -5.592 1.925 1.00 56.72 120 SER A C 1
ATOM 905 O O . SER A 1 120 ? 16.295 -5.401 2.284 1.00 56.72 120 SER A O 1
ATOM 907 N N . VAL A 1 121 ? 18.496 -5.484 2.760 1.00 65.62 121 VAL A N 1
ATOM 908 C CA . VAL A 1 121 ? 18.366 -5.080 4.169 1.00 65.62 121 VAL A CA 1
ATOM 909 C C . VAL A 1 121 ? 17.937 -3.615 4.286 1.00 65.62 121 VAL A C 1
ATOM 911 O O . VAL A 1 121 ? 17.058 -3.301 5.083 1.00 65.62 121 VAL A O 1
ATOM 914 N N . LEU A 1 122 ? 18.497 -2.720 3.466 1.00 58.78 122 LEU A N 1
ATOM 915 C CA . LEU A 1 122 ? 18.129 -1.298 3.461 1.00 58.78 122 LEU A CA 1
ATOM 916 C C . LEU A 1 122 ? 16.719 -1.044 2.908 1.00 58.78 122 LEU A C 1
ATOM 918 O O . LEU A 1 122 ? 16.010 -0.182 3.422 1.00 58.78 122 LEU A O 1
ATOM 922 N N . PHE A 1 123 ? 16.295 -1.795 1.889 1.00 61.28 123 PHE A N 1
ATOM 923 C CA . PHE A 1 123 ? 14.943 -1.715 1.327 1.00 61.28 123 PHE A CA 1
ATOM 924 C C . PHE A 1 123 ? 13.909 -2.542 2.105 1.00 61.28 123 PHE A C 1
ATOM 926 O O . PHE A 1 123 ? 12.727 -2.499 1.762 1.00 61.28 123 PHE A O 1
ATOM 933 N N . GLY A 1 124 ? 14.318 -3.246 3.168 1.00 47.22 124 GLY A N 1
ATOM 934 C CA . GLY A 1 124 ? 13.406 -3.950 4.071 1.00 47.22 124 GLY A CA 1
ATOM 935 C C . GLY A 1 124 ? 12.640 -5.090 3.401 1.00 47.22 124 GLY A C 1
ATOM 936 O O . GLY A 1 124 ? 11.472 -5.306 3.710 1.00 47.22 124 GLY A O 1
ATOM 937 N N . VAL A 1 125 ? 13.276 -5.789 2.457 1.00 48.03 125 VAL A N 1
ATOM 938 C CA . VAL A 1 125 ? 12.745 -7.023 1.860 1.00 48.03 125 VAL A CA 1
ATOM 939 C C . VAL A 1 125 ? 13.604 -8.178 2.364 1.00 48.03 125 VAL A C 1
ATOM 941 O O . VAL A 1 125 ? 14.462 -8.693 1.648 1.00 48.03 125 VAL A O 1
ATOM 944 N N . ALA A 1 126 ? 13.411 -8.528 3.630 1.00 37.19 126 ALA A N 1
ATOM 945 C CA . ALA A 1 126 ? 13.805 -9.808 4.203 1.00 37.19 126 ALA A CA 1
ATOM 946 C C . ALA A 1 126 ? 12.567 -10.417 4.861 1.00 37.19 126 ALA A C 1
ATOM 948 O O . ALA A 1 126 ? 11.825 -9.641 5.507 1.00 37.19 126 ALA A O 1
#

Foldseek 3Di:
DCPVVVVVVVVVVVVVVVVCVVPVLVLQCVVPVQCSVVSVLVVLLVVVVCVVVLVVVLVVCVVVVHDSVCSVVVVVVVVVVVVVVVVVDDRPPPPPPPVVVVPHPPPPDDPPVVVVVVSCVVSVPD

InterPro domains:
  IPR011701 Major facilitator superfamily [PF07690] (4-97)
  IPR036259 MFS transporter superfamily [G3DSA:1.20.1250.20] (1-95)
  IPR036259 MFS transporter superfamily [SSF103473] (1-88)
  IPR051788 Major Facilitator Superfamily Transporter [PTHR23514] (1-97)

pLDDT: mean 75.82, std 15.45, range [37.19, 93.38]

Secondary structure (DSSP, 8-state):
--HHHHHHHHHHHHHHHHHHHHHHHHHHHHH-GGGHHHHHHHHHHHHHHHHHHHHHHHHHHHHTT--THHHHHHHHHHHHHHHHHHHHS-PPPS---TTGGGSS----S---HHHHHHHHHHTT--

Radius of gyration: 19.37 Å; chains: 1; bounding box: 49×28×52 Å

Sequence (126 aa):
PNLTLAYGLAVCVGIANSALDTGGYPALMECFPKASGSAVILVKAMVSFGQMFYPMLVSYMLLNNIWYGYGLIIPGILFVLITLMLLKSKFPSQLVDASVTNELPQMNSKPLVWLEGVSSVLFGVA

Organism: Escherichia coli (NCBI:txid562)